Protein AF-M0ZJL5-F1 (afdb_monomer)

Radius of gyration: 20.0 Å; Cα contacts (8 Å, |Δi|>4): 28; chains: 1; bounding box: 45×28×47 Å

Mean predicted aligned error: 7.83 Å

Secondary structure (DSSP, 8-state):
-HHHHHHHHHHHHHHHHHHHHHHHTTS----SHHHHHHHHTSTTS----GGG---HHHHHHHHHHHHHHHHHHHHHHHHHHHHHHHH-HHHHHHHHHHHHT-

Sequence (102 aa):
MTICKLQARDRMYVMLDSIIDQRRSGETIKQDFLQSLVKKHGKDAPEGDDDDKLTDKQLKDNILTLLVAGHDTTTAALTWLLKFLQENPAVLERLRVILIRT

Folds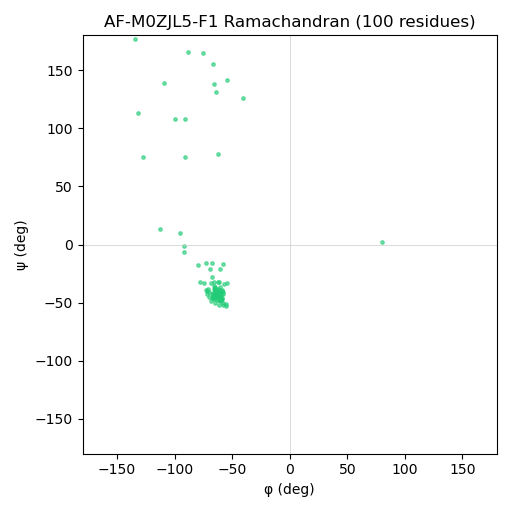eek 3Di:
DVVVVVVVLVVLLVVVVVVLVCLLVVVDDDPDPLNVLSQCQDPPHPPDDPVPHDDPVRSSVVVVVCCVVCVVVVVVVVVVVVVVCVVPVVVVVVVVVVVVVD

Solvent-accessible surface area (backbone atoms only — not comparable to full-atom values): 6014 Å² total; per-residue (Å²): 118,67,67,63,55,51,53,51,51,53,54,51,49,56,52,48,49,56,54,50,51,41,46,71,72,61,82,47,88,61,98,46,71,67,46,54,50,50,55,67,51,36,98,85,35,77,94,60,68,75,86,76,54,62,49,74,65,55,50,52,51,52,51,51,52,51,52,57,58,47,50,58,53,50,51,51,52,50,53,52,49,54,54,52,37,69,77,34,58,72,61,40,52,55,50,50,58,53,64,76,72,109

Structure (mmCIF, N/CA/C/O backbone):
data_AF-M0ZJL5-F1
#
_entry.id   AF-M0ZJL5-F1
#
loop_
_atom_site.group_PDB
_atom_site.id
_atom_site.type_symbol
_atom_site.label_atom_id
_atom_site.label_alt_id
_atom_site.label_comp_id
_atom_site.label_asym_id
_atom_site.label_entity_id
_atom_site.label_seq_id
_atom_site.pdbx_PDB_ins_code
_atom_site.Cartn_x
_atom_site.Cartn_y
_atom_site.Cartn_z
_atom_site.occupancy
_atom_site.B_iso_or_equiv
_atom_site.auth_seq_id
_atom_site.auth_comp_id
_atom_site.auth_asym_id
_atom_site.auth_atom_id
_atom_site.pdbx_PDB_model_num
ATOM 1 N N . MET A 1 1 ? -18.450 -6.450 -17.257 1.00 54.50 1 MET A N 1
ATOM 2 C CA . MET A 1 1 ? -17.594 -6.270 -16.057 1.00 54.50 1 MET A CA 1
ATOM 3 C C . MET A 1 1 ? -16.093 -6.409 -16.356 1.00 54.50 1 MET A C 1
ATOM 5 O O . MET A 1 1 ? -15.310 -5.665 -15.782 1.00 54.50 1 MET A O 1
ATOM 9 N N . THR A 1 2 ? -15.675 -7.287 -17.276 1.00 61.62 2 THR A N 1
ATOM 10 C CA . THR A 1 2 ? -14.255 -7.527 -17.624 1.00 61.62 2 THR A CA 1
ATOM 11 C C . THR A 1 2 ? -13.553 -6.333 -18.289 1.00 61.62 2 THR A C 1
ATOM 13 O O . THR A 1 2 ? -12.399 -6.058 -17.979 1.00 61.62 2 THR A O 1
ATOM 16 N N . ILE A 1 3 ? -14.261 -5.569 -19.130 1.00 69.25 3 ILE A N 1
ATOM 17 C CA . ILE A 1 3 ? -13.704 -4.406 -19.850 1.00 69.25 3 ILE A CA 1
ATOM 18 C C . ILE A 1 3 ? -13.265 -3.295 -18.881 1.00 69.25 3 ILE A C 1
ATOM 20 O O . ILE A 1 3 ? -12.158 -2.786 -18.997 1.00 69.25 3 ILE A O 1
ATOM 24 N N . CYS A 1 4 ? -14.077 -2.984 -17.864 1.00 73.12 4 CYS A N 1
ATOM 25 C CA . CYS A 1 4 ? -13.749 -1.958 -16.867 1.00 73.12 4 CYS A CA 1
ATOM 26 C C . CYS A 1 4 ? -12.515 -2.338 -16.024 1.00 73.12 4 CYS A C 1
ATOM 28 O O . CYS A 1 4 ? -11.664 -1.493 -15.751 1.00 73.12 4 CYS A O 1
ATOM 30 N N . LYS A 1 5 ? -12.367 -3.625 -15.668 1.00 74.69 5 LYS A N 1
ATOM 31 C CA . LYS A 1 5 ? -11.189 -4.120 -14.934 1.00 74.69 5 LYS A CA 1
ATOM 32 C C . LYS A 1 5 ? -9.903 -3.995 -15.757 1.00 74.69 5 LYS A C 1
ATOM 34 O O . LYS A 1 5 ? -8.884 -3.568 -15.224 1.00 74.69 5 LYS A O 1
ATOM 39 N N . LEU A 1 6 ? -9.962 -4.324 -17.049 1.00 79.44 6 LEU A N 1
ATOM 40 C CA . LEU A 1 6 ? -8.825 -4.172 -17.962 1.00 79.44 6 LEU A CA 1
ATOM 41 C C . LEU A 1 6 ? -8.464 -2.692 -18.157 1.00 79.44 6 LEU A C 1
ATOM 43 O O . LEU A 1 6 ? -7.314 -2.321 -17.960 1.00 79.44 6 LEU A O 1
ATOM 47 N N . GLN A 1 7 ? -9.454 -1.826 -18.390 1.00 87.81 7 GLN A N 1
ATOM 48 C CA . GLN A 1 7 ? -9.244 -0.377 -18.514 1.00 87.81 7 GLN A CA 1
ATOM 49 C C . GLN A 1 7 ? -8.650 0.259 -17.248 1.00 87.81 7 GLN A C 1
ATOM 51 O O . GLN A 1 7 ? -7.851 1.191 -17.332 1.00 87.81 7 GLN A O 1
ATOM 56 N N . ALA A 1 8 ? -9.038 -0.207 -16.058 1.00 87.69 8 ALA A N 1
ATOM 57 C CA . ALA A 1 8 ? -8.455 0.265 -14.805 1.00 87.69 8 ALA A CA 1
ATOM 58 C C . ALA A 1 8 ? -6.974 -0.121 -14.697 1.00 87.69 8 ALA A C 1
ATOM 60 O O . ALA A 1 8 ? -6.142 0.740 -14.411 1.00 87.69 8 ALA A O 1
ATOM 61 N N . ARG A 1 9 ? -6.644 -1.383 -14.999 1.00 89.75 9 ARG A N 1
ATOM 62 C CA . ARG A 1 9 ? -5.260 -1.863 -15.019 1.00 89.75 9 ARG A CA 1
ATOM 63 C C . ARG A 1 9 ? -4.408 -1.072 -16.009 1.00 89.75 9 ARG A C 1
ATOM 65 O O . ARG A 1 9 ? -3.326 -0.628 -15.644 1.00 89.75 9 ARG A O 1
ATOM 72 N N . ASP A 1 10 ? -4.905 -0.858 -17.223 1.00 91.25 10 ASP A N 1
ATOM 73 C CA . ASP A 1 10 ? -4.142 -0.185 -18.277 1.00 91.25 10 ASP A CA 1
ATOM 74 C C . ASP A 1 10 ? -3.858 1.285 -17.910 1.00 91.25 10 ASP A C 1
ATOM 76 O O . ASP A 1 10 ? -2.743 1.768 -18.094 1.00 91.25 10 ASP A O 1
ATOM 80 N N . ARG A 1 11 ? -4.814 1.981 -17.274 1.00 92.69 11 ARG A N 1
ATOM 81 C CA . ARG A 1 11 ? -4.582 3.335 -16.732 1.00 92.69 11 ARG A CA 1
ATOM 82 C C . ARG A 1 11 ? -3.526 3.358 -15.628 1.00 92.69 11 ARG A C 1
ATOM 84 O O . ARG A 1 11 ? -2.688 4.255 -15.608 1.00 92.69 11 ARG A O 1
ATOM 91 N N . MET A 1 12 ? -3.552 2.382 -14.721 1.00 92.75 12 MET A N 1
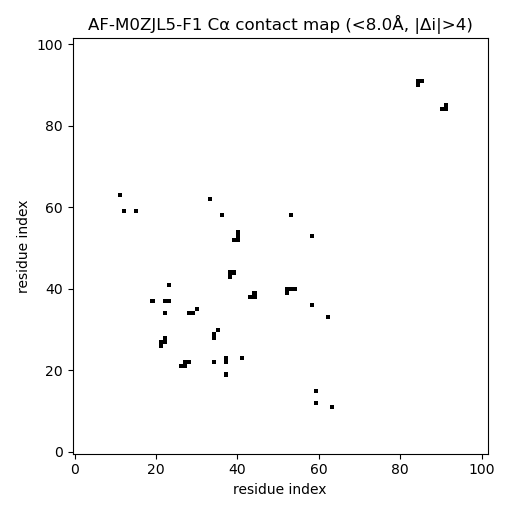ATOM 92 C CA . MET A 1 12 ? -2.532 2.270 -13.674 1.00 92.75 12 MET A CA 1
ATOM 93 C C . MET A 1 12 ? -1.152 1.985 -14.260 1.00 92.75 12 MET A C 1
ATOM 95 O O . MET A 1 12 ? -0.166 2.547 -13.797 1.00 92.75 12 MET A O 1
ATOM 99 N N . TYR A 1 13 ? -1.082 1.158 -15.300 1.00 92.88 13 TYR A N 1
ATOM 100 C CA . TYR A 1 13 ? 0.158 0.872 -16.011 1.00 92.88 13 TYR A CA 1
ATOM 101 C C . TYR A 1 13 ? 0.774 2.132 -16.621 1.00 92.88 13 TYR A C 1
ATOM 103 O O . TYR A 1 13 ? 1.945 2.394 -16.374 1.00 92.88 13 TYR A O 1
ATOM 111 N N . VAL A 1 14 ? -0.022 2.948 -17.321 1.00 93.94 14 VAL A N 1
ATOM 112 C CA . VAL A 1 14 ? 0.440 4.228 -17.890 1.00 93.94 14 VAL A CA 1
ATOM 113 C C . VAL A 1 14 ? 0.964 5.171 -16.801 1.00 93.94 14 VAL A C 1
ATOM 115 O O . VAL A 1 14 ? 1.991 5.824 -16.980 1.00 93.94 14 VAL A O 1
ATOM 118 N N . MET A 1 15 ? 0.293 5.226 -15.647 1.00 92.75 15 MET A N 1
ATOM 119 C CA . MET A 1 15 ? 0.755 6.024 -14.509 1.00 92.75 15 MET A CA 1
ATOM 120 C C . MET A 1 15 ? 2.085 5.504 -13.943 1.00 92.75 15 MET A C 1
ATOM 122 O O . MET A 1 15 ? 2.978 6.295 -13.646 1.00 92.75 15 MET A O 1
ATOM 126 N N . LEU A 1 16 ? 2.224 4.183 -13.796 1.00 92.12 16 LEU A N 1
ATOM 127 C CA . LEU A 1 16 ? 3.453 3.559 -13.308 1.00 92.12 16 LEU A CA 1
ATOM 128 C C . LEU A 1 16 ? 4.623 3.787 -14.264 1.00 92.12 16 LEU A C 1
ATOM 130 O O . LEU A 1 16 ? 5.712 4.082 -13.784 1.00 92.12 16 LEU A O 1
ATOM 134 N N . ASP A 1 17 ? 4.396 3.705 -15.575 1.00 92.19 17 ASP A N 1
ATOM 135 C CA . ASP A 1 17 ? 5.418 3.989 -16.588 1.00 92.19 17 ASP A CA 1
ATOM 136 C C . ASP A 1 17 ? 5.964 5.412 -16.424 1.00 92.19 17 ASP A C 1
ATOM 138 O O . ASP A 1 17 ? 7.164 5.591 -16.230 1.00 92.19 17 ASP A O 1
ATOM 142 N N . SER A 1 18 ? 5.081 6.413 -16.332 1.00 92.12 18 SER A N 1
ATOM 143 C CA . SER A 1 18 ? 5.490 7.805 -16.103 1.00 92.12 18 SER A CA 1
ATOM 144 C C . SER A 1 18 ? 6.306 7.989 -14.813 1.00 92.12 18 SER A C 1
ATOM 146 O O . SER A 1 18 ? 7.300 8.715 -14.812 1.00 92.12 18 SER A O 1
ATOM 148 N N . ILE A 1 19 ? 5.925 7.320 -13.719 1.00 90.75 19 ILE A N 1
ATOM 149 C CA . ILE A 1 19 ? 6.643 7.406 -12.436 1.00 90.75 19 ILE A CA 1
ATOM 150 C C . ILE A 1 19 ? 8.009 6.712 -12.513 1.00 90.75 19 ILE A C 1
ATOM 152 O O . ILE A 1 19 ? 8.983 7.201 -11.938 1.00 90.75 19 ILE A O 1
ATOM 156 N N . ILE A 1 20 ? 8.086 5.553 -13.168 1.00 89.38 20 ILE A N 1
ATOM 157 C CA . ILE A 1 20 ? 9.331 4.793 -13.318 1.00 89.38 20 ILE A CA 1
ATOM 158 C C . ILE A 1 20 ? 10.312 5.577 -14.191 1.00 89.38 20 ILE A C 1
ATOM 160 O O . ILE A 1 20 ? 11.474 5.715 -13.805 1.00 89.38 20 ILE A O 1
ATOM 164 N N . ASP A 1 21 ? 9.847 6.152 -15.300 1.00 89.69 21 ASP A N 1
ATOM 165 C CA . ASP A 1 21 ? 10.670 6.961 -16.200 1.00 89.69 21 ASP A CA 1
ATOM 166 C C . ASP A 1 21 ? 11.230 8.200 -15.492 1.00 89.69 21 ASP A C 1
ATOM 168 O O . ASP A 1 21 ? 12.433 8.456 -15.555 1.00 89.69 21 ASP A O 1
ATOM 172 N N . GLN A 1 22 ? 10.402 8.904 -14.713 1.00 88.81 22 GLN A N 1
ATOM 173 C CA . GLN A 1 22 ? 10.837 10.056 -13.914 1.00 88.81 22 GLN A CA 1
ATOM 174 C C . GLN A 1 22 ? 11.885 9.688 -1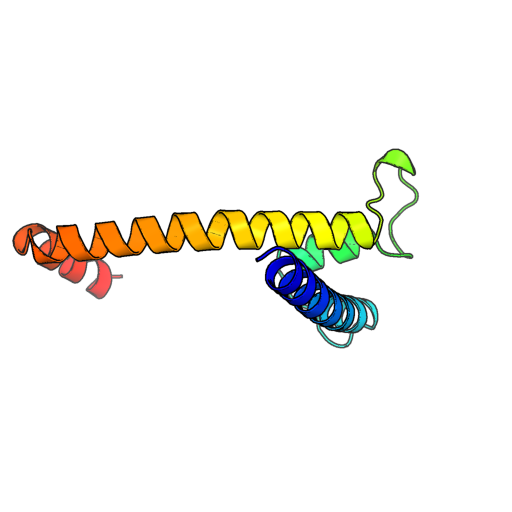2.844 1.00 88.81 22 GLN A C 1
ATOM 176 O O . GLN A 1 22 ? 12.764 10.479 -12.499 1.00 88.81 22 GLN A O 1
ATOM 181 N N . ARG A 1 23 ? 11.810 8.474 -12.290 1.00 88.12 23 ARG A N 1
ATOM 182 C CA . ARG A 1 23 ? 12.793 7.980 -11.310 1.00 88.12 23 ARG A CA 1
ATOM 183 C C . ARG A 1 23 ? 14.091 7.527 -11.968 1.00 88.12 23 ARG A C 1
ATOM 185 O O . ARG A 1 23 ? 15.147 7.646 -11.350 1.00 88.12 23 ARG A O 1
ATOM 192 N N . ARG A 1 24 ? 14.020 6.999 -13.194 1.00 85.75 24 ARG A N 1
ATOM 193 C CA . ARG A 1 24 ? 15.184 6.585 -13.994 1.00 85.75 24 ARG A CA 1
ATOM 194 C C . ARG A 1 24 ? 15.940 7.774 -14.580 1.00 85.75 24 ARG A C 1
ATOM 196 O O . ARG A 1 24 ? 17.158 7.704 -14.669 1.00 85.75 24 ARG A O 1
ATOM 203 N N . SER A 1 25 ? 15.250 8.862 -14.928 1.00 86.38 25 SER A N 1
ATOM 204 C CA . SER A 1 25 ? 15.889 10.099 -15.404 1.00 86.38 25 SER A CA 1
ATOM 205 C C . SER A 1 25 ? 16.697 10.820 -14.318 1.00 86.38 25 SER A C 1
ATOM 207 O O . SER A 1 25 ? 17.502 11.693 -14.629 1.00 86.38 25 SER A O 1
ATOM 209 N N . GLY A 1 26 ? 16.487 10.468 -13.045 1.00 81.25 26 GLY A N 1
ATOM 210 C CA . GLY A 1 26 ? 17.116 11.129 -11.905 1.00 81.25 26 GLY A CA 1
ATOM 211 C C . GLY A 1 26 ? 16.442 12.442 -11.495 1.00 81.25 26 GLY A C 1
ATOM 212 O O . GLY A 1 26 ? 16.893 13.060 -10.534 1.00 81.25 26 GLY A O 1
ATOM 213 N N . GLU A 1 27 ? 15.345 12.850 -12.150 1.00 77.38 27 GLU A N 1
ATOM 214 C CA . GLU A 1 27 ? 14.585 14.057 -11.782 1.00 77.38 27 GLU A CA 1
ATOM 215 C C . GLU A 1 27 ? 13.999 13.975 -10.372 1.00 77.38 27 GLU A C 1
ATOM 217 O O . GLU A 1 27 ? 13.844 14.988 -9.694 1.00 77.38 27 GLU A O 1
ATOM 222 N N . THR A 1 28 ? 13.628 12.772 -9.924 1.00 74.38 28 THR A N 1
ATOM 223 C CA . THR A 1 28 ? 13.011 12.571 -8.612 1.00 74.38 28 THR A CA 1
ATOM 224 C C . THR A 1 28 ? 13.680 11.427 -7.867 1.00 74.38 28 THR A C 1
ATOM 226 O O . THR A 1 28 ? 13.528 10.260 -8.225 1.00 74.38 28 THR A O 1
ATOM 229 N N . ILE A 1 29 ? 14.367 11.749 -6.770 1.00 74.75 29 ILE A N 1
ATOM 230 C CA . ILE A 1 29 ? 14.929 10.753 -5.854 1.00 74.75 29 ILE A CA 1
ATOM 231 C C . ILE A 1 29 ? 13.991 10.626 -4.654 1.00 74.75 29 ILE A C 1
ATOM 233 O O . ILE A 1 29 ? 13.933 11.512 -3.803 1.00 74.75 29 ILE A O 1
ATOM 237 N N . LYS A 1 30 ? 13.261 9.509 -4.568 1.00 81.75 30 LYS A N 1
ATOM 238 C CA . LYS A 1 30 ? 12.465 9.160 -3.379 1.00 81.75 30 LYS A CA 1
ATOM 239 C C . LYS A 1 30 ? 13.088 7.984 -2.644 1.00 81.75 30 LYS A C 1
ATOM 241 O O . LYS A 1 30 ? 13.535 7.038 -3.273 1.00 81.75 30 LYS A O 1
ATOM 246 N N . GLN A 1 31 ? 13.111 8.012 -1.316 1.00 84.44 31 GLN A N 1
ATOM 247 C CA . GLN A 1 31 ? 13.528 6.859 -0.514 1.00 84.44 31 GLN A CA 1
ATOM 248 C C . GLN A 1 31 ? 12.312 5.996 -0.185 1.00 84.44 31 GLN A C 1
ATOM 250 O O . GLN A 1 31 ? 11.776 6.042 0.916 1.00 84.44 31 GLN A O 1
ATOM 255 N N . ASP A 1 32 ? 11.843 5.243 -1.175 1.00 88.94 32 ASP A N 1
ATOM 256 C CA . ASP A 1 32 ? 10.716 4.332 -1.008 1.00 88.94 32 ASP A CA 1
ATOM 257 C C . ASP A 1 32 ? 10.999 2.957 -1.632 1.00 88.94 32 ASP A C 1
ATOM 259 O O . ASP A 1 32 ? 12.052 2.696 -2.233 1.00 88.94 32 ASP A O 1
ATOM 263 N N . PHE A 1 33 ? 10.038 2.053 -1.456 1.00 86.06 33 PHE A N 1
ATOM 264 C CA . PHE A 1 33 ? 10.108 0.698 -1.986 1.00 86.06 33 PHE A CA 1
ATOM 265 C C . PHE A 1 33 ? 10.279 0.681 -3.511 1.00 86.06 33 PHE A C 1
ATOM 267 O O . PHE A 1 33 ? 11.130 -0.042 -4.026 1.00 86.06 33 PHE A O 1
ATOM 274 N N . LEU A 1 34 ? 9.544 1.533 -4.234 1.00 87.75 34 LEU A N 1
ATOM 275 C CA . LEU A 1 34 ? 9.630 1.616 -5.690 1.00 87.75 34 LEU A CA 1
ATOM 276 C C . LEU A 1 34 ? 11.019 2.078 -6.147 1.00 87.75 34 LEU A C 1
ATOM 278 O O . LEU A 1 34 ? 11.570 1.506 -7.080 1.00 87.75 34 LEU A O 1
ATOM 282 N N . GLN A 1 35 ? 11.638 3.050 -5.474 1.00 87.56 35 GLN A N 1
ATOM 283 C CA . GLN A 1 35 ? 13.000 3.471 -5.803 1.00 87.56 35 GLN A CA 1
ATOM 284 C C . GLN A 1 35 ? 14.000 2.344 -5.559 1.00 87.56 35 GLN A C 1
ATOM 286 O O . GLN A 1 35 ? 14.926 2.165 -6.347 1.00 87.56 35 GLN A O 1
ATOM 291 N N . SER A 1 36 ? 13.818 1.592 -4.474 1.00 85.62 36 SER A N 1
ATOM 292 C CA . SER A 1 36 ? 14.677 0.455 -4.141 1.00 85.62 36 SER A CA 1
ATOM 293 C C . SER A 1 36 ? 14.599 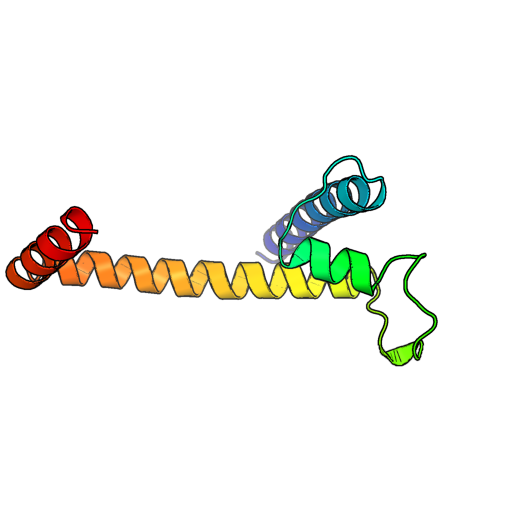-0.625 -5.221 1.00 85.62 36 SER A C 1
ATOM 295 O O . SER A 1 36 ? 15.631 -1.156 -5.629 1.00 85.62 36 SER A O 1
ATOM 297 N N . LEU A 1 37 ? 13.398 -0.892 -5.745 1.00 83.69 37 LEU A N 1
ATOM 298 C CA . LEU A 1 37 ? 13.211 -1.794 -6.878 1.00 83.69 37 LEU A CA 1
ATOM 299 C C . LEU A 1 37 ? 13.800 -1.2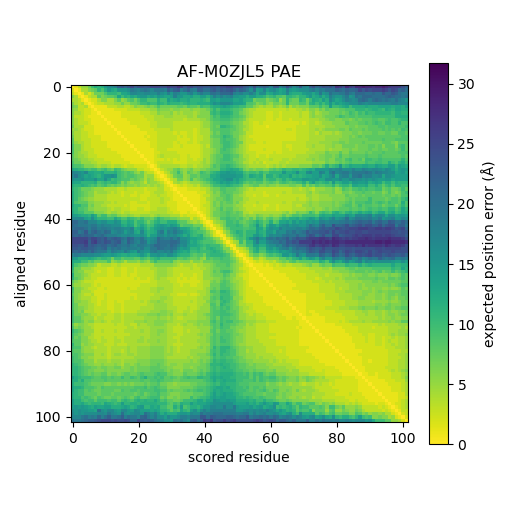24 -8.175 1.00 83.69 37 LEU A C 1
ATOM 301 O O . LEU A 1 37 ? 14.529 -1.934 -8.854 1.00 83.69 37 LEU A O 1
ATOM 305 N N . VAL A 1 38 ? 13.559 0.047 -8.509 1.00 85.50 38 VAL A N 1
ATOM 306 C CA . VAL A 1 38 ? 14.098 0.666 -9.736 1.00 85.50 38 VAL A CA 1
ATOM 307 C C . VAL A 1 38 ? 15.630 0.681 -9.738 1.00 85.50 38 VAL A C 1
ATOM 309 O O . VAL A 1 38 ? 16.228 0.417 -10.774 1.00 85.50 38 VAL A O 1
ATOM 312 N N . LYS A 1 39 ? 16.277 0.939 -8.592 1.00 80.94 39 LYS A N 1
ATOM 313 C CA . LYS A 1 39 ? 17.747 0.930 -8.471 1.00 80.94 39 LYS A CA 1
ATOM 314 C C . LYS A 1 39 ? 18.348 -0.464 -8.644 1.00 80.94 39 LYS A C 1
ATOM 316 O O . LYS A 1 39 ? 19.365 -0.594 -9.311 1.00 80.94 39 LYS A O 1
ATOM 321 N N . LYS A 1 40 ? 17.731 -1.494 -8.054 1.00 74.94 40 LYS A N 1
ATOM 322 C CA . LYS A 1 40 ? 18.207 -2.884 -8.169 1.00 74.94 40 LYS A CA 1
ATOM 323 C C . LYS A 1 40 ? 18.078 -3.450 -9.586 1.00 74.94 40 LYS A C 1
ATOM 325 O O . LYS A 1 40 ? 18.866 -4.303 -9.960 1.00 74.94 40 LYS A O 1
ATOM 330 N N . HIS A 1 41 ? 17.112 -2.955 -10.359 1.00 69.94 41 HIS A N 1
ATOM 331 C CA . HIS A 1 41 ? 16.777 -3.457 -11.697 1.00 69.94 41 HIS A CA 1
ATOM 332 C C . HIS A 1 41 ? 17.095 -2.449 -12.817 1.00 69.94 41 HIS A C 1
ATOM 334 O O . HIS A 1 41 ? 16.590 -2.568 -13.932 1.00 69.94 41 HIS A O 1
ATOM 340 N N . GLY A 1 42 ? 17.864 -1.400 -12.516 1.00 67.06 42 GLY A N 1
ATOM 341 C CA . GLY A 1 42 ? 18.252 -0.377 -13.485 1.00 67.06 42 GLY A CA 1
ATOM 342 C C . GLY A 1 42 ? 19.345 -0.864 -14.439 1.00 67.06 42 GLY A C 1
ATOM 343 O O . GLY A 1 42 ? 20.029 -1.845 -14.165 1.00 67.06 42 GLY A O 1
ATOM 344 N N . LYS A 1 43 ? 19.551 -0.139 -15.545 1.00 59.31 43 LYS A N 1
ATOM 345 C CA . LYS A 1 43 ? 20.645 -0.413 -16.499 1.00 59.31 43 LYS A CA 1
ATOM 346 C C . LYS A 1 43 ? 22.044 -0.297 -15.874 1.00 59.31 43 LYS A C 1
ATOM 348 O O . LYS A 1 43 ? 22.971 -0.898 -16.396 1.00 59.31 43 LYS A O 1
ATOM 353 N N . ASP A 1 44 ? 22.160 0.421 -14.757 1.00 56.88 44 ASP A N 1
ATOM 354 C CA . ASP A 1 44 ? 23.400 0.616 -13.993 1.00 56.88 44 ASP A CA 1
ATOM 355 C C . ASP A 1 44 ? 23.552 -0.374 -12.819 1.00 56.88 44 ASP A C 1
ATOM 357 O O . ASP A 1 44 ? 24.402 -0.184 -11.947 1.00 56.88 44 ASP A O 1
ATOM 361 N N . ALA A 1 45 ? 22.692 -1.398 -12.733 1.00 59.47 45 ALA A N 1
ATOM 362 C CA . ALA A 1 45 ? 22.807 -2.420 -11.701 1.00 59.47 45 ALA A CA 1
ATOM 363 C C . ALA A 1 45 ? 24.099 -3.235 -11.912 1.00 59.47 45 ALA A C 1
ATOM 365 O O . ALA A 1 45 ? 24.417 -3.568 -13.056 1.00 59.47 45 ALA A O 1
ATOM 366 N N . PRO A 1 46 ? 24.844 -3.569 -10.838 1.00 56.56 46 PRO A N 1
ATOM 367 C CA . PRO A 1 46 ? 26.012 -4.437 -10.955 1.00 56.56 46 PRO A CA 1
ATOM 368 C C . PRO A 1 46 ? 25.604 -5.747 -11.637 1.00 56.56 46 PRO A C 1
ATOM 370 O O . PRO A 1 46 ? 24.503 -6.241 -11.391 1.00 56.56 46 PRO A O 1
ATOM 373 N N . GL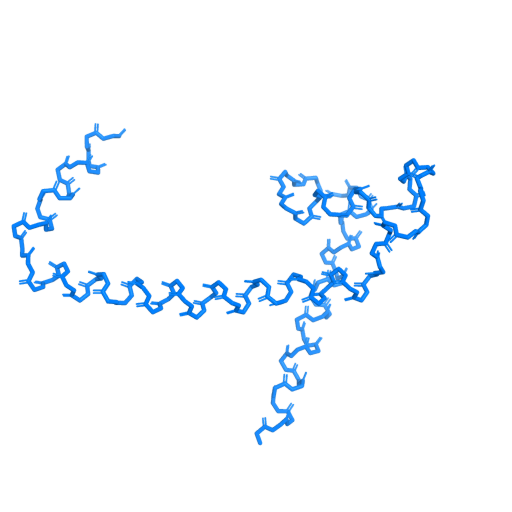U A 1 47 ? 26.472 -6.281 -12.501 1.00 53.81 47 GLU A N 1
ATOM 374 C CA . GLU A 1 47 ? 26.290 -7.572 -13.178 1.00 53.81 47 GLU A CA 1
ATOM 375 C C . GLU A 1 47 ? 26.233 -8.712 -12.143 1.00 53.81 47 GLU A C 1
ATOM 377 O O . GLU A 1 47 ? 27.216 -9.392 -11.870 1.00 53.81 47 GLU A O 1
ATOM 382 N N . GLY A 1 48 ? 25.083 -8.865 -11.490 1.00 57.91 48 GLY A N 1
ATOM 383 C CA . GLY A 1 48 ? 24.656 -10.096 -10.839 1.00 57.91 48 GLY A CA 1
ATOM 384 C C . GLY A 1 48 ? 23.911 -10.974 -11.839 1.00 57.91 48 GLY A C 1
ATOM 385 O O . GLY A 1 48 ? 23.538 -10.491 -12.914 1.00 57.91 48 GLY A O 1
ATOM 386 N N . ASP A 1 49 ? 23.713 -12.245 -11.474 1.00 54.69 49 ASP A N 1
ATOM 387 C CA . ASP A 1 49 ? 22.988 -13.236 -12.276 1.00 54.69 49 ASP A CA 1
ATOM 388 C C . ASP A 1 49 ? 21.748 -12.610 -12.928 1.00 54.69 49 ASP A C 1
ATOM 390 O O . ASP A 1 49 ? 20.905 -12.011 -12.258 1.00 54.69 49 ASP A O 1
ATOM 394 N N . ASP A 1 50 ? 21.639 -12.747 -14.251 1.00 56.81 50 ASP A N 1
ATOM 395 C CA . ASP A 1 50 ? 20.516 -12.212 -15.035 1.00 56.81 50 ASP A CA 1
ATOM 396 C C . ASP A 1 50 ? 19.153 -12.751 -14.553 1.00 56.81 50 ASP A C 1
ATOM 398 O O . ASP A 1 50 ? 18.115 -12.155 -14.839 1.00 56.81 50 ASP A O 1
ATOM 402 N N . ASP A 1 51 ? 19.164 -13.835 -13.772 1.00 59.12 51 ASP A N 1
ATOM 403 C CA . ASP A 1 51 ? 17.994 -14.470 -13.162 1.00 59.12 51 ASP A CA 1
ATOM 404 C C . ASP A 1 51 ? 17.352 -13.623 -12.040 1.00 59.12 51 ASP A C 1
ATOM 406 O O . ASP A 1 51 ? 16.163 -13.763 -11.760 1.00 59.12 51 ASP A O 1
ATOM 410 N N . ASP A 1 52 ? 18.095 -12.680 -11.445 1.00 61.69 52 ASP A N 1
ATOM 411 C CA . ASP A 1 52 ? 17.599 -11.794 -10.378 1.00 61.69 52 ASP A CA 1
ATOM 412 C C . ASP A 1 52 ? 17.023 -10.464 -10.913 1.00 61.69 52 ASP A C 1
ATOM 414 O O . ASP A 1 52 ? 16.538 -9.625 -10.144 1.00 61.69 52 ASP A O 1
ATOM 418 N N . LYS A 1 53 ? 17.046 -10.236 -12.239 1.00 69.31 53 LYS A N 1
ATOM 419 C CA . LYS A 1 53 ? 16.553 -8.989 -12.841 1.00 69.31 53 LYS A CA 1
ATOM 420 C C . LYS A 1 53 ? 15.069 -9.063 -13.220 1.00 69.31 53 LYS A C 1
ATOM 422 O O . LYS A 1 53 ? 14.690 -9.653 -14.227 1.00 69.31 53 LYS A O 1
ATOM 427 N N . LEU A 1 54 ? 14.208 -8.366 -12.474 1.00 76.38 54 LEU A N 1
ATOM 428 C CA . LEU A 1 54 ? 12.809 -8.153 -12.867 1.00 76.38 54 LEU A CA 1
ATOM 429 C C . LEU A 1 54 ? 12.687 -7.322 -14.154 1.00 76.38 54 LEU A C 1
ATOM 431 O O . LEU A 1 54 ? 13.219 -6.217 -14.257 1.00 76.38 54 LEU A O 1
ATOM 435 N N . THR A 1 55 ? 11.873 -7.803 -15.094 1.00 84.31 55 THR A N 1
ATOM 436 C CA . THR A 1 55 ? 11.411 -7.005 -16.240 1.00 84.31 55 THR A CA 1
ATOM 437 C C . THR A 1 55 ? 10.495 -5.863 -15.789 1.00 84.31 55 THR A C 1
ATOM 439 O O . THR A 1 55 ? 9.788 -5.977 -14.786 1.00 84.31 55 THR A O 1
ATOM 442 N N . ASP A 1 56 ? 10.399 -4.789 -16.580 1.00 84.19 56 ASP A N 1
ATOM 443 C CA . ASP A 1 56 ? 9.485 -3.663 -16.306 1.00 84.19 56 ASP A CA 1
ATOM 444 C C . ASP A 1 56 ? 8.031 -4.114 -16.127 1.00 84.19 56 ASP A C 1
ATOM 446 O O . ASP A 1 56 ? 7.286 -3.567 -15.312 1.00 84.19 56 ASP A O 1
ATOM 450 N N . LYS A 1 57 ? 7.624 -5.162 -16.851 1.00 86.06 57 LYS A N 1
ATOM 451 C CA . LYS A 1 57 ? 6.308 -5.777 -16.686 1.00 86.06 57 LYS A CA 1
ATOM 452 C C . LYS A 1 57 ? 6.159 -6.418 -15.306 1.00 86.06 57 LYS A C 1
ATOM 454 O O . LYS A 1 57 ? 5.192 -6.119 -14.614 1.00 86.06 57 LYS A O 1
ATOM 459 N N . GLN A 1 58 ? 7.118 -7.246 -14.888 1.00 86.56 58 GLN A N 1
ATOM 460 C CA . GLN A 1 58 ? 7.094 -7.872 -13.563 1.00 86.56 58 GLN A CA 1
ATOM 461 C C . GLN A 1 58 ? 7.161 -6.829 -12.446 1.00 86.56 58 GLN A C 1
ATOM 463 O O . GLN A 1 58 ? 6.465 -6.969 -11.444 1.00 86.56 58 GLN A O 1
ATOM 468 N N . LEU A 1 59 ? 7.950 -5.766 -12.613 1.00 87.19 59 LEU A N 1
ATOM 469 C CA . LEU A 1 59 ? 8.005 -4.658 -11.664 1.00 87.19 59 LEU A CA 1
ATOM 470 C C . LEU A 1 59 ? 6.618 -4.020 -11.487 1.00 87.19 59 LEU A C 1
ATOM 472 O O . LEU A 1 59 ? 6.125 -3.922 -10.361 1.00 87.19 59 LEU A O 1
ATOM 476 N N . LYS A 1 60 ? 5.960 -3.645 -12.592 1.00 89.88 60 LYS A N 1
ATOM 477 C CA . LYS A 1 60 ? 4.608 -3.063 -12.567 1.00 89.88 60 LYS A CA 1
ATOM 478 C C . LYS A 1 60 ? 3.569 -4.020 -11.986 1.00 89.88 60 LYS A C 1
ATOM 480 O O . LYS A 1 60 ? 2.750 -3.590 -11.175 1.00 89.88 60 LYS A O 1
ATOM 485 N N . ASP A 1 61 ? 3.626 -5.304 -12.337 1.00 90.19 61 ASP A N 1
ATOM 486 C CA . ASP A 1 61 ? 2.719 -6.329 -11.810 1.00 90.19 61 ASP A CA 1
ATOM 487 C C . ASP A 1 61 ? 2.867 -6.519 -10.296 1.00 90.19 61 ASP A C 1
ATOM 489 O O . ASP A 1 61 ? 1.864 -6.582 -9.583 1.00 90.19 61 ASP A O 1
ATOM 493 N N . ASN A 1 62 ? 4.099 -6.546 -9.780 1.00 88.81 62 ASN A N 1
ATOM 494 C CA . ASN A 1 62 ? 4.349 -6.656 -8.342 1.00 88.81 62 ASN A CA 1
ATOM 495 C C . ASN A 1 62 ? 3.820 -5.434 -7.580 1.00 88.81 62 ASN A C 1
ATOM 497 O O . ASN A 1 62 ? 3.142 -5.586 -6.563 1.00 88.81 62 ASN A O 1
ATOM 501 N N . ILE A 1 63 ? 4.070 -4.222 -8.087 1.00 90.69 63 ILE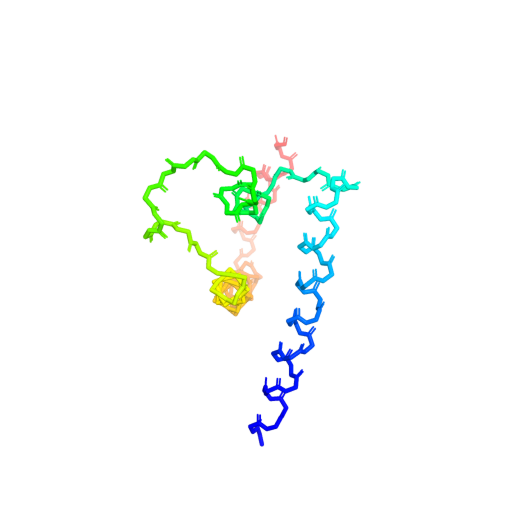 A N 1
ATOM 502 C CA . ILE A 1 63 ? 3.566 -2.985 -7.470 1.00 90.69 63 ILE A CA 1
ATOM 503 C C . ILE A 1 63 ? 2.039 -2.976 -7.460 1.00 90.69 63 ILE A C 1
ATOM 505 O O . ILE A 1 63 ? 1.429 -2.704 -6.428 1.00 90.69 63 ILE A O 1
ATOM 509 N N . LEU A 1 64 ? 1.415 -3.297 -8.595 1.00 91.38 64 LEU A N 1
ATOM 510 C CA . LEU A 1 64 ? -0.037 -3.337 -8.706 1.00 91.38 64 LEU A CA 1
ATOM 511 C C . LEU A 1 64 ? -0.643 -4.365 -7.745 1.00 91.38 64 LEU A C 1
ATOM 513 O O . LEU A 1 64 ? -1.622 -4.067 -7.064 1.00 91.38 64 LEU A O 1
ATOM 517 N N . THR A 1 65 ? -0.037 -5.549 -7.657 1.00 90.81 65 THR A N 1
ATOM 518 C CA . THR A 1 65 ? -0.476 -6.616 -6.751 1.00 90.81 65 THR A CA 1
ATOM 519 C C . THR A 1 65 ? -0.435 -6.155 -5.297 1.00 90.81 65 THR A C 1
ATOM 521 O O . THR A 1 65 ? -1.423 -6.310 -4.581 1.00 90.81 65 THR A O 1
ATOM 524 N N . LEU A 1 66 ? 0.667 -5.530 -4.869 1.00 91.44 66 LEU A N 1
ATOM 525 C CA . LEU A 1 66 ? 0.812 -5.002 -3.511 1.00 91.44 66 LEU A CA 1
ATOM 526 C C . LEU A 1 66 ? -0.197 -3.889 -3.211 1.00 91.44 66 LEU A C 1
ATOM 528 O O . LEU A 1 66 ? -0.795 -3.883 -2.136 1.00 91.44 66 LEU A O 1
ATOM 532 N N . LEU A 1 67 ? -0.415 -2.969 -4.155 1.00 91.25 67 LEU A N 1
ATOM 533 C CA . LEU A 1 67 ? -1.370 -1.873 -3.989 1.00 91.25 67 LEU A CA 1
ATOM 534 C C . LEU A 1 67 ? -2.797 -2.390 -3.823 1.00 91.25 67 LEU A C 1
ATOM 536 O O . LEU A 1 67 ? -3.489 -1.968 -2.901 1.00 91.25 67 LEU A O 1
ATOM 540 N N . VAL A 1 68 ? -3.229 -3.317 -4.679 1.00 90.62 68 VAL A N 1
ATOM 541 C CA . VAL A 1 68 ? -4.583 -3.883 -4.607 1.00 90.62 68 VAL A CA 1
ATOM 542 C C . 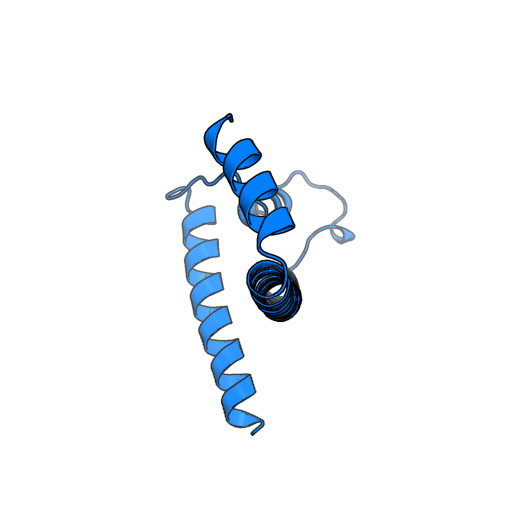VAL A 1 68 ? -4.759 -4.702 -3.328 1.00 90.62 68 VAL A C 1
ATOM 544 O O . VAL A 1 68 ? -5.746 -4.522 -2.617 1.00 90.62 68 VAL A O 1
ATOM 547 N N . ALA A 1 69 ? -3.779 -5.545 -2.984 1.00 92.69 69 ALA A N 1
ATOM 548 C CA . ALA A 1 69 ? -3.824 -6.350 -1.766 1.00 92.69 69 ALA A CA 1
ATOM 549 C C . ALA A 1 69 ? -3.881 -5.480 -0.499 1.00 92.69 69 ALA A C 1
ATOM 551 O O . ALA A 1 69 ? -4.662 -5.757 0.414 1.00 92.69 69 ALA A O 1
ATOM 552 N N . GLY A 1 70 ? -3.077 -4.415 -0.444 1.00 93.25 70 GLY A N 1
ATOM 553 C CA . GLY A 1 70 ? -3.032 -3.503 0.694 1.00 93.25 70 GLY A CA 1
ATOM 554 C C . GLY A 1 70 ? -4.266 -2.612 0.796 1.00 93.25 70 GLY A C 1
ATOM 555 O O . GLY A 1 70 ? -4.771 -2.397 1.895 1.00 93.25 70 GLY A O 1
ATOM 556 N N . HIS A 1 71 ? -4.783 -2.112 -0.326 1.00 93.94 71 HIS A N 1
ATOM 557 C CA . HIS A 1 71 ? -5.901 -1.170 -0.338 1.00 93.94 71 HIS A CA 1
ATOM 558 C C . HIS A 1 71 ? -7.168 -1.768 0.281 1.00 93.94 71 HIS A C 1
ATOM 560 O O . HIS A 1 71 ? -7.740 -1.189 1.206 1.00 93.94 71 HIS A O 1
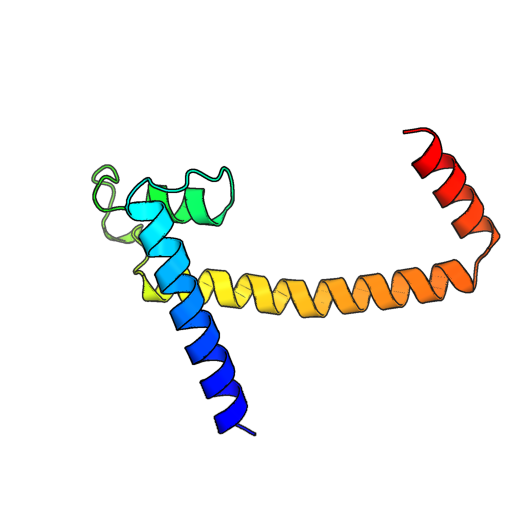ATOM 566 N N . ASP A 1 72 ? -7.581 -2.945 -0.186 1.00 92.25 72 ASP A N 1
ATOM 567 C CA . ASP A 1 72 ? -8.850 -3.540 0.234 1.00 92.25 72 ASP A CA 1
ATOM 568 C C . ASP A 1 72 ? -8.776 -4.060 1.678 1.00 92.25 72 ASP A C 1
ATOM 570 O O . ASP A 1 72 ? -9.706 -3.862 2.463 1.00 92.25 72 ASP A O 1
ATOM 574 N N . THR A 1 73 ? -7.642 -4.656 2.069 1.00 96.25 73 THR A N 1
ATOM 575 C CA . THR A 1 73 ? -7.444 -5.183 3.430 1.00 96.25 73 THR A CA 1
ATOM 576 C C . THR A 1 73 ? -7.328 -4.075 4.474 1.00 96.25 73 THR A C 1
ATOM 578 O O . THR A 1 73 ? -7.980 -4.152 5.517 1.00 96.25 73 THR A O 1
ATOM 581 N N . THR A 1 74 ? -6.555 -3.016 4.205 1.00 97.38 74 THR A N 1
ATOM 582 C CA . THR A 1 74 ? -6.396 -1.897 5.150 1.00 97.38 74 THR A CA 1
ATOM 583 C C . THR A 1 74 ? -7.661 -1.058 5.253 1.00 97.38 74 THR A C 1
ATOM 585 O O . THR A 1 74 ? -8.041 -0.681 6.360 1.00 97.38 74 THR A O 1
ATOM 588 N N . THR A 1 75 ? -8.372 -0.835 4.144 1.00 97.44 75 THR A N 1
ATOM 589 C CA . THR A 1 75 ? -9.656 -0.120 4.152 1.00 97.44 75 THR A CA 1
ATOM 590 C C . THR A 1 75 ? -10.696 -0.875 4.973 1.00 97.44 75 THR A C 1
ATOM 592 O O . THR A 1 75 ? -11.361 -0.280 5.825 1.00 97.44 75 THR A O 1
ATOM 595 N N . ALA A 1 76 ? -10.809 -2.194 4.784 1.00 97.06 76 ALA A N 1
ATOM 596 C CA . ALA A 1 76 ? -11.690 -3.022 5.599 1.00 97.06 76 ALA A CA 1
ATOM 597 C C . ALA A 1 76 ? -11.291 -2.973 7.082 1.00 97.06 76 ALA A C 1
ATOM 599 O O . ALA A 1 76 ? -12.139 -2.712 7.936 1.00 97.06 76 ALA A O 1
ATOM 600 N N . ALA A 1 77 ? -10.005 -3.155 7.395 1.00 98.00 77 ALA A N 1
ATOM 601 C CA . ALA A 1 77 ? -9.508 -3.114 8.768 1.00 98.00 77 ALA A CA 1
ATOM 602 C C . ALA A 1 77 ? -9.794 -1.768 9.455 1.00 98.00 77 ALA A C 1
ATOM 604 O O . ALA A 1 77 ? -10.301 -1.754 10.576 1.00 98.00 77 ALA A O 1
ATOM 605 N N . LEU A 1 78 ? -9.539 -0.643 8.780 1.00 97.50 78 LEU A N 1
ATOM 606 C CA . LEU A 1 78 ? -9.826 0.698 9.298 1.00 97.50 78 LEU A CA 1
ATOM 607 C C . LEU A 1 78 ? -11.326 0.930 9.488 1.00 97.50 78 LEU A C 1
ATOM 609 O O . LEU A 1 78 ? -11.732 1.505 10.495 1.00 97.50 78 LEU A O 1
ATOM 613 N N . THR A 1 79 ? -12.156 0.444 8.565 1.00 97.81 79 THR A N 1
ATOM 614 C CA . THR A 1 79 ? -13.617 0.545 8.678 1.00 97.81 79 THR A CA 1
ATOM 615 C C . THR A 1 79 ? -14.114 -0.156 9.942 1.00 97.81 79 THR A C 1
ATOM 617 O O . THR A 1 79 ? -14.860 0.427 10.731 1.00 97.81 79 THR A O 1
ATOM 620 N N . TRP A 1 80 ? -13.653 -1.386 10.181 1.00 97.81 80 TRP A N 1
ATOM 621 C CA . TRP A 1 80 ? -14.000 -2.136 11.388 1.00 97.81 80 TRP A CA 1
ATOM 622 C C . TRP A 1 80 ? -13.429 -1.502 12.652 1.00 97.81 80 TRP A C 1
ATOM 624 O O . TRP A 1 80 ? -14.141 -1.395 13.648 1.00 97.81 80 TRP A O 1
ATOM 634 N N . LEU A 1 81 ? -12.179 -1.036 12.609 1.00 96.88 81 LEU A N 1
ATOM 635 C CA . LEU A 1 81 ? -11.552 -0.332 13.724 1.00 96.88 81 LEU A CA 1
ATOM 636 C C . LEU A 1 81 ? -12.398 0.871 14.154 1.00 96.88 81 LEU A C 1
ATOM 638 O O . LEU A 1 81 ? -12.732 0.992 15.330 1.00 96.88 81 LEU A O 1
ATOM 642 N N . LEU A 1 82 ? -12.781 1.734 13.211 1.00 95.88 82 LEU A N 1
ATOM 643 C CA . LEU A 1 82 ? -13.577 2.925 13.503 1.00 95.88 82 LEU A CA 1
ATOM 644 C C . LEU A 1 82 ? -14.964 2.568 14.047 1.00 95.88 82 LEU A C 1
ATOM 646 O O . LEU A 1 82 ? -15.391 3.163 15.037 1.00 95.88 82 LEU A O 1
ATOM 650 N N . LYS A 1 83 ? -15.627 1.555 13.470 1.00 97.19 83 LYS A N 1
ATOM 651 C CA . LYS A 1 83 ? -16.900 1.033 13.992 1.00 97.19 83 LYS A CA 1
ATOM 652 C C . LYS A 1 83 ? -16.763 0.605 15.457 1.00 97.19 83 LYS A C 1
ATOM 654 O O . LYS A 1 83 ? -17.530 1.055 16.304 1.00 97.19 83 LYS A O 1
ATOM 659 N N . PHE A 1 84 ? -15.780 -0.240 15.770 1.00 97.06 84 PHE A N 1
ATOM 660 C CA . PHE A 1 84 ? -15.609 -0.759 17.128 1.00 97.06 84 PHE A CA 1
ATOM 661 C C . PHE A 1 84 ? -15.170 0.317 18.123 1.00 97.06 84 PHE A C 1
ATOM 663 O O . PHE A 1 84 ? -15.592 0.275 19.277 1.00 97.06 84 PHE A O 1
ATOM 670 N N . LEU A 1 85 ? -14.373 1.302 17.701 1.00 96.31 85 LEU A N 1
ATOM 671 C CA . LEU A 1 85 ? -14.016 2.439 18.552 1.00 96.31 85 LEU A CA 1
ATOM 672 C C . LEU A 1 85 ? -15.236 3.294 18.907 1.00 96.31 85 LEU A C 1
ATOM 674 O O . LEU A 1 85 ? -15.364 3.714 20.055 1.00 96.31 85 LEU A O 1
ATOM 678 N N . GLN A 1 86 ? -16.146 3.524 17.957 1.00 95.38 86 GLN A N 1
ATOM 679 C CA . GLN A 1 86 ? -17.384 4.261 18.214 1.00 95.38 86 GLN A CA 1
ATOM 680 C C . GLN A 1 86 ? -18.302 3.517 19.197 1.00 95.38 86 GLN A C 1
ATOM 682 O O . GLN A 1 86 ? -18.912 4.141 20.062 1.00 95.38 86 GLN A O 1
ATOM 687 N N . GLU A 1 87 ? -18.372 2.190 19.097 1.00 96.50 87 GLU A N 1
ATOM 688 C CA . GLU A 1 87 ? -19.153 1.339 20.006 1.00 96.50 87 GLU A CA 1
ATOM 689 C C . GLU A 1 87 ? -18.520 1.209 21.405 1.00 96.50 87 GLU A C 1
ATOM 691 O O . GLU A 1 87 ? -19.204 0.816 22.349 1.00 96.50 87 GLU A O 1
ATOM 696 N N . ASN A 1 88 ? -17.239 1.570 21.572 1.00 96.12 88 ASN A N 1
ATOM 697 C CA . ASN A 1 88 ? -16.495 1.441 22.830 1.00 96.12 88 ASN A CA 1
ATOM 698 C C . ASN A 1 88 ? -15.825 2.769 23.255 1.00 96.12 88 ASN A C 1
ATOM 700 O O . ASN A 1 88 ? -14.595 2.895 23.192 1.00 96.12 88 ASN A O 1
ATOM 704 N N . PRO A 1 89 ? -16.594 3.752 23.770 1.00 94.25 89 PRO A N 1
ATOM 705 C CA . PRO A 1 89 ? -16.084 5.088 24.096 1.00 94.25 89 PRO A CA 1
ATOM 706 C C . PRO A 1 89 ? -14.910 5.104 25.085 1.00 94.25 89 PRO A C 1
ATOM 708 O O . PRO A 1 89 ? -14.005 5.924 24.953 1.00 94.25 89 PRO A O 1
ATOM 711 N N . ALA A 1 90 ? -14.875 4.177 26.048 1.00 95.62 90 ALA A N 1
ATOM 712 C CA . ALA A 1 90 ? -13.775 4.072 27.011 1.00 95.62 90 ALA A CA 1
ATOM 713 C C . ALA A 1 90 ? -12.434 3.704 26.345 1.00 95.62 90 ALA A C 1
ATOM 715 O O . ALA A 1 90 ? -11.378 4.202 26.740 1.00 95.62 90 ALA A O 1
ATOM 716 N N . VAL A 1 91 ? -12.468 2.852 25.313 1.00 94.69 91 VAL A N 1
ATOM 717 C CA . VAL A 1 91 ? -11.278 2.475 24.532 1.00 94.69 91 VAL A CA 1
ATOM 718 C C . VAL A 1 91 ? -10.830 3.646 23.663 1.00 94.69 91 VAL A C 1
ATOM 720 O O . VAL A 1 91 ? -9.637 3.944 23.610 1.00 94.69 91 VAL A O 1
ATOM 723 N N . LEU A 1 92 ? -11.779 4.343 23.032 1.00 93.75 92 LEU A N 1
ATOM 724 C CA . LEU A 1 92 ? -11.500 5.540 22.241 1.00 93.75 92 LEU A CA 1
ATOM 725 C C . LEU A 1 92 ? -10.843 6.642 23.082 1.00 93.75 92 LEU A C 1
ATOM 727 O O . LEU A 1 92 ? -9.864 7.241 22.640 1.00 93.75 92 LEU A O 1
ATOM 731 N N . GLU A 1 93 ? -11.335 6.885 24.296 1.00 94.00 93 GLU A N 1
ATOM 732 C CA . GLU A 1 93 ? -10.764 7.904 25.178 1.00 94.00 93 GLU A CA 1
ATOM 733 C C . GLU A 1 93 ? -9.337 7.544 25.601 1.00 94.00 93 GLU A C 1
ATOM 735 O O . GLU A 1 93 ? -8.426 8.370 25.528 1.00 94.00 93 GLU A O 1
ATOM 740 N N . ARG A 1 94 ? -9.094 6.271 25.932 1.00 94.00 94 ARG A N 1
ATOM 741 C CA . ARG A 1 94 ? -7.742 5.785 26.224 1.00 94.00 94 ARG A CA 1
ATOM 742 C C . ARG A 1 94 ? -6.801 5.951 25.027 1.00 94.00 94 ARG A C 1
ATOM 744 O O . ARG A 1 94 ? -5.663 6.378 25.213 1.00 94.00 94 ARG A O 1
ATOM 751 N N . LEU A 1 95 ? -7.265 5.640 23.815 1.00 93.06 95 LEU A N 1
ATOM 752 C CA . LEU A 1 95 ? -6.489 5.813 22.585 1.00 93.06 95 LEU A CA 1
ATOM 753 C C . LEU A 1 95 ? -6.153 7.291 22.333 1.00 93.06 95 LEU A C 1
ATOM 755 O O . LEU A 1 95 ? -5.004 7.605 22.028 1.00 93.06 95 LEU A O 1
ATOM 759 N N . ARG A 1 96 ? -7.116 8.205 22.513 1.00 92.31 96 ARG A N 1
ATOM 760 C CA . ARG A 1 96 ? -6.896 9.657 22.385 1.00 92.31 96 ARG A CA 1
ATOM 761 C C . ARG A 1 96 ? -5.849 10.170 23.363 1.00 92.31 96 ARG A C 1
ATOM 763 O O . ARG A 1 96 ? -4.944 10.888 22.951 1.00 92.31 96 ARG A O 1
ATOM 770 N N . VAL A 1 97 ? -5.941 9.774 24.633 1.00 94.38 97 VAL A N 1
ATOM 771 C CA . VAL A 1 97 ? -4.962 10.173 25.655 1.00 94.38 97 VAL A CA 1
ATOM 772 C C . VAL A 1 97 ? -3.549 9.723 25.276 1.00 94.38 97 VAL A C 1
ATOM 774 O O . VAL A 1 97 ? -2.604 10.474 25.490 1.00 94.38 97 VAL A O 1
ATOM 777 N N . ILE A 1 98 ? -3.390 8.525 24.702 1.00 92.56 98 ILE A N 1
ATOM 778 C CA . ILE A 1 98 ? -2.083 8.027 24.245 1.00 92.56 98 ILE A CA 1
ATOM 779 C C . ILE A 1 98 ? -1.577 8.834 23.039 1.00 92.56 98 ILE A C 1
ATOM 781 O O . ILE A 1 98 ? -0.435 9.288 23.054 1.00 92.56 98 ILE A O 1
ATOM 785 N N . LEU A 1 99 ? -2.420 9.050 22.023 1.00 89.44 99 LEU A N 1
ATOM 786 C CA . LEU A 1 99 ? -2.030 9.750 20.792 1.00 89.44 99 LEU A CA 1
ATOM 787 C C . LEU A 1 99 ? -1.675 11.226 21.015 1.00 89.44 99 LEU A C 1
ATOM 789 O O . LEU A 1 99 ? -0.813 11.740 20.321 1.00 89.44 99 LEU A O 1
ATOM 793 N N . ILE A 1 100 ? -2.311 11.903 21.975 1.00 87.81 100 ILE A N 1
ATOM 794 C CA . ILE A 1 100 ? -2.046 13.324 22.280 1.00 87.81 100 ILE A CA 1
ATOM 795 C C . ILE A 1 100 ? -0.780 13.502 23.143 1.00 87.81 100 ILE A C 1
ATOM 797 O O . ILE A 1 100 ? -0.242 14.600 23.245 1.00 87.81 100 ILE A O 1
ATOM 801 N N . ARG A 1 101 ? -0.302 12.433 23.792 1.00 74.56 101 ARG A N 1
ATOM 802 C CA . ARG A 1 101 ? 0.898 12.456 24.649 1.00 74.56 101 ARG A CA 1
ATOM 803 C C . ARG A 1 101 ? 2.197 12.103 23.920 1.00 74.56 101 ARG A C 1
ATOM 805 O O . ARG A 1 101 ? 3.248 12.168 24.554 1.00 74.56 101 ARG A O 1
ATOM 812 N N . THR A 1 102 ? 2.116 11.691 22.657 1.00 54.91 102 THR A N 1
ATOM 813 C CA . THR A 1 102 ? 3.271 11.385 21.796 1.00 54.91 102 THR A CA 1
ATOM 814 C C . THR A 1 102 ? 3.547 12.579 20.897 1.00 54.91 102 THR A C 1
ATOM 816 O O . THR A 1 102 ? 4.739 12.891 20.696 1.00 54.91 102 THR A O 1
#

Organism: Solanum tuberosum (NCBI:txid4113)

pLDDT: mean 84.65, std 12.59, range [53.81, 98.0]

InterPro domains:
  IPR001128 Cytochrome P450 [PF00067] (20-96)
  IPR036396 Cytochrome P450 superfamily [G3DSA:1.10.630.10] (4-99)
  IPR036396 Cytochrome P450 superfamily [SSF48264] (6-96)